Protein AF-A0A3B8K2M6-F1 (afdb_monomer)

Secondary structure (DSSP, 8-state):
-HHHHHHHHTTTT--EEEEESS-TTS---TTHHHHHHHHHHTT-EEEEEETTGGGTTTT--HHHHT-SEEEE-HHHH--

pLDDT: mean 92.72, std 5.92, range [68.38, 98.5]

Structure (mmCIF, N/CA/C/O backbone):
data_AF-A0A3B8K2M6-F1
#
_entry.id   AF-A0A3B8K2M6-F1
#
loop_
_atom_site.group_PDB
_atom_site.id
_atom_site.type_symbol
_atom_site.label_atom_id
_atom_site.label_alt_id
_atom_site.label_comp_id
_atom_site.label_asym_id
_atom_site.label_entity_id
_atom_site.label_seq_id
_atom_site.pdbx_PDB_ins_code
_atom_site.Cartn_x
_atom_site.Cartn_y
_atom_site.Cartn_z
_atom_site.occupancy
_atom_site.B_iso_or_equiv
_atom_site.auth_seq_id
_atom_site.auth_comp_id
_atom_site.auth_asym_id
_atom_site.auth_atom_id
_atom_site.pdbx_PDB_model_num
ATOM 1 N N . ASN A 1 1 ? 6.716 -4.227 14.907 1.00 76.31 1 ASN A N 1
ATOM 2 C CA . ASN A 1 1 ? 5.904 -3.958 16.109 1.00 76.31 1 ASN A CA 1
ATOM 3 C C . ASN A 1 1 ? 5.191 -2.626 15.964 1.00 76.31 1 ASN A C 1
ATOM 5 O O . ASN A 1 1 ? 3.978 -2.673 15.882 1.00 76.31 1 ASN A O 1
ATOM 9 N N . ASP A 1 2 ? 5.897 -1.526 15.676 1.00 93.19 2 ASP A N 1
ATOM 10 C CA . ASP A 1 2 ? 5.301 -0.185 15.475 1.00 93.19 2 ASP A CA 1
ATOM 11 C C . ASP A 1 2 ? 4.001 -0.130 14.638 1.00 93.19 2 ASP A C 1
ATOM 13 O O . ASP A 1 2 ? 2.997 0.392 15.111 1.00 93.19 2 ASP A O 1
ATOM 17 N N . LEU A 1 3 ? 3.967 -0.715 13.429 1.00 93.62 3 LEU A N 1
ATOM 18 C CA . LEU A 1 3 ? 2.747 -0.705 12.602 1.00 93.62 3 LEU A CA 1
ATOM 19 C C . LEU A 1 3 ? 1.559 -1.400 13.282 1.00 93.62 3 LEU A C 1
ATOM 21 O O . LEU A 1 3 ? 0.444 -0.898 13.212 1.00 93.62 3 LEU A O 1
ATOM 25 N N . ARG A 1 4 ? 1.790 -2.553 13.923 1.00 94.88 4 ARG A N 1
ATOM 26 C CA . ARG A 1 4 ? 0.727 -3.294 14.621 1.00 94.88 4 ARG A CA 1
ATOM 27 C C . ARG A 1 4 ? 0.200 -2.478 15.793 1.00 94.88 4 ARG A C 1
ATOM 29 O O . ARG A 1 4 ? -1.007 -2.375 15.957 1.00 94.88 4 ARG A O 1
ATOM 36 N N . ASP A 1 5 ? 1.104 -1.858 16.543 1.00 97.12 5 ASP A N 1
ATOM 37 C CA . ASP A 1 5 ? 0.758 -1.067 17.721 1.00 97.12 5 ASP 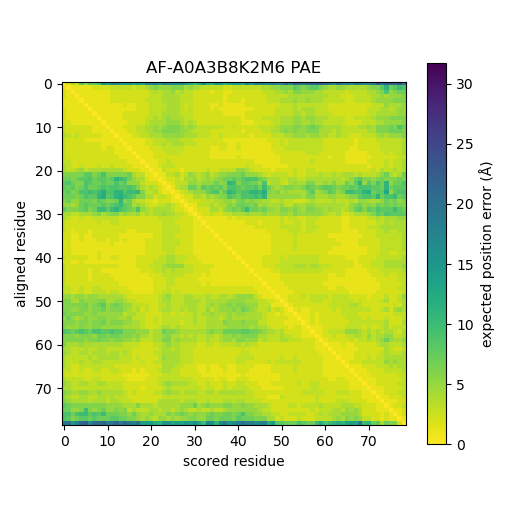A CA 1
ATOM 38 C C . ASP A 1 5 ? -0.069 0.168 17.327 1.00 97.12 5 ASP A C 1
ATOM 40 O O . ASP A 1 5 ? -1.103 0.450 17.934 1.00 97.12 5 ASP A O 1
ATOM 44 N N . LYS A 1 6 ? 0.319 0.864 16.250 1.00 97.12 6 LYS A N 1
ATOM 45 C CA . LYS A 1 6 ? -0.440 2.000 15.702 1.00 97.12 6 LYS A CA 1
ATOM 46 C C . LYS A 1 6 ? -1.786 1.576 15.133 1.00 97.12 6 LYS A C 1
ATOM 48 O O . LYS A 1 6 ? -2.792 2.217 15.414 1.00 97.12 6 LYS A O 1
ATOM 53 N N . ALA A 1 7 ? -1.815 0.506 14.346 1.00 97.19 7 ALA A N 1
ATOM 54 C CA . ALA A 1 7 ? -3.044 0.052 13.714 1.00 97.19 7 ALA A CA 1
ATOM 55 C C . ALA A 1 7 ? -4.063 -0.462 14.753 1.00 97.19 7 ALA A C 1
ATOM 57 O O . ALA A 1 7 ? -5.250 -0.199 14.602 1.00 97.19 7 ALA A O 1
ATOM 58 N N . ALA A 1 8 ? -3.605 -1.074 15.852 1.00 97.31 8 ALA A N 1
ATOM 59 C CA . ALA A 1 8 ? -4.456 -1.408 16.994 1.00 97.31 8 ALA A CA 1
ATOM 60 C C . ALA A 1 8 ? -4.934 -0.158 17.755 1.00 97.31 8 ALA A C 1
ATOM 62 O O . ALA A 1 8 ? -6.109 -0.055 18.094 1.00 97.31 8 ALA A O 1
ATOM 63 N N . THR A 1 9 ? -4.041 0.812 17.991 1.00 97.88 9 THR A N 1
ATOM 64 C CA . THR A 1 9 ? -4.371 2.073 18.687 1.00 97.88 9 THR A CA 1
ATOM 65 C C . THR A 1 9 ? -5.440 2.879 17.946 1.00 97.88 9 THR A C 1
ATOM 67 O O . THR A 1 9 ? -6.292 3.493 18.579 1.00 97.88 9 THR A O 1
ATOM 70 N N . HIS A 1 10 ? -5.412 2.861 16.613 1.00 97.25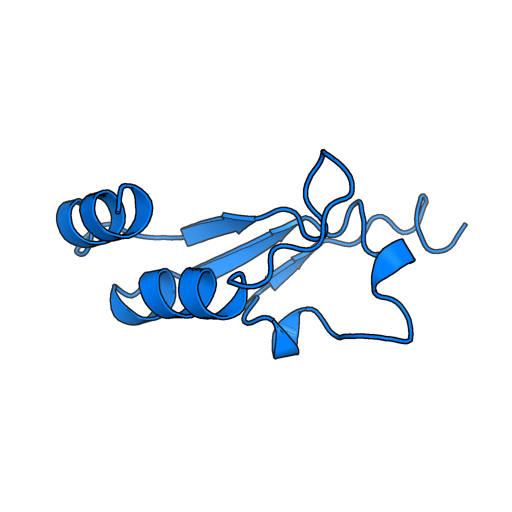 10 HIS A N 1
ATOM 71 C CA . HIS A 1 10 ? -6.314 3.635 15.760 1.00 97.25 10 HIS A CA 1
ATOM 72 C C . HIS A 1 10 ? -7.403 2.789 15.091 1.00 97.25 10 HIS A C 1
ATOM 74 O O . HIS A 1 10 ? -8.015 3.266 14.147 1.00 97.25 10 HIS A O 1
ATOM 80 N N . GLN A 1 11 ? -7.657 1.555 15.536 1.00 96.50 11 GLN A N 1
ATOM 81 C CA . GLN A 1 11 ? -8.520 0.604 14.819 1.00 96.50 11 GLN A CA 1
ATOM 82 C C . GLN A 1 11 ? -9.906 1.168 14.448 1.00 96.50 11 GLN A C 1
ATOM 84 O O . GLN A 1 11 ? -10.399 0.899 13.360 1.00 96.50 11 GLN A O 1
ATOM 89 N N . GLU A 1 12 ? -10.537 1.955 15.324 1.00 97.62 12 GLU A N 1
ATOM 90 C CA . GLU A 1 12 ? -11.872 2.526 15.066 1.00 97.62 12 GLU A CA 1
ATOM 91 C C . GLU A 1 12 ? -11.863 3.682 14.047 1.00 97.62 12 GLU A C 1
ATOM 93 O O . GLU A 1 12 ? -12.898 4.006 13.469 1.00 97.62 12 GLU A O 1
ATOM 98 N N . GLU A 1 13 ? -10.698 4.285 13.799 1.00 97.56 13 GLU A N 1
ATOM 99 C CA . GLU A 1 13 ? -10.511 5.456 12.931 1.00 97.56 13 GLU A CA 1
ATOM 100 C C . GLU A 1 13 ? -9.551 5.180 11.755 1.00 97.56 13 GLU A C 1
ATOM 102 O O . GLU A 1 13 ? -9.251 6.073 10.956 1.00 97.56 13 GLU A O 1
ATOM 107 N N . LEU A 1 14 ? -9.038 3.951 11.633 1.00 98.12 14 LEU A N 1
ATOM 108 C CA . LEU A 1 14 ? -8.027 3.584 10.648 1.00 98.12 14 LEU A CA 1
ATOM 109 C C . LEU A 1 14 ? -8.636 3.553 9.244 1.00 98.12 14 LEU A C 1
ATOM 111 O O . LEU A 1 14 ? -9.236 2.568 8.826 1.00 98.12 14 LEU A O 1
ATOM 115 N N . ALA A 1 15 ? -8.425 4.626 8.483 1.00 98.12 15 ALA A N 1
ATOM 116 C CA . ALA A 1 15 ? -8.906 4.712 7.109 1.00 98.12 15 ALA A CA 1
ATOM 117 C C . ALA A 1 15 ? -8.011 3.945 6.123 1.00 98.12 15 ALA A C 1
ATOM 119 O O . ALA A 1 15 ? -8.490 3.091 5.375 1.00 98.12 15 ALA A O 1
ATOM 120 N N . ALA A 1 16 ? -6.711 4.260 6.086 1.00 98.06 16 ALA A N 1
ATOM 121 C CA . ALA A 1 16 ? -5.809 3.677 5.101 1.00 98.06 16 ALA A CA 1
ATOM 122 C C . ALA A 1 16 ? -4.328 3.686 5.504 1.00 98.06 16 ALA A C 1
ATOM 124 O O . ALA A 1 16 ? -3.886 4.503 6.311 1.00 98.06 16 ALA A O 1
ATOM 125 N N . LEU A 1 17 ? -3.555 2.812 4.856 1.00 97.69 17 LEU A N 1
ATOM 126 C CA . LEU A 1 17 ? -2.096 2.849 4.791 1.00 97.69 17 LEU A CA 1
ATOM 127 C C . LEU A 1 17 ? -1.657 3.196 3.367 1.00 97.69 17 LEU A C 1
ATOM 129 O O . LEU A 1 17 ? -2.143 2.607 2.405 1.00 97.69 17 LEU A O 1
ATOM 133 N N . MET A 1 18 ? -0.690 4.103 3.240 1.00 97.44 18 MET A N 1
ATOM 134 C CA . MET A 1 18 ? -0.011 4.380 1.975 1.00 97.44 18 MET A CA 1
ATOM 135 C C . MET A 1 18 ? 1.358 3.701 1.966 1.00 97.44 18 MET A C 1
ATOM 137 O O . MET A 1 18 ? 2.175 3.946 2.854 1.00 97.44 18 MET A O 1
ATOM 141 N N . ILE A 1 19 ? 1.616 2.866 0.961 1.00 95.19 19 ILE A N 1
ATOM 142 C CA . ILE A 1 19 ? 2.910 2.208 0.752 1.00 95.19 19 ILE A CA 1
ATOM 143 C C . ILE A 1 19 ? 3.494 2.572 -0.611 1.00 95.19 19 ILE A C 1
ATOM 145 O O . ILE A 1 19 ? 2.761 2.795 -1.568 1.00 95.19 19 ILE A O 1
ATOM 149 N N . THR A 1 20 ? 4.818 2.554 -0.723 1.00 94.00 20 THR A N 1
ATOM 150 C CA . THR A 1 20 ? 5.523 2.574 -2.011 1.00 94.00 20 THR A CA 1
ATOM 151 C C . THR A 1 20 ? 6.217 1.229 -2.172 1.00 94.00 20 THR A C 1
ATOM 153 O O . THR A 1 20 ? 6.973 0.826 -1.284 1.00 94.00 20 THR A O 1
ATOM 156 N N . TYR A 1 21 ? 5.958 0.524 -3.274 1.00 91.25 21 TYR A N 1
ATOM 157 C CA . TYR A 1 21 ? 6.561 -0.784 -3.530 1.00 91.25 21 TYR A CA 1
ATOM 158 C C . TYR A 1 21 ? 7.091 -0.895 -4.972 1.00 91.25 21 TYR A C 1
ATOM 160 O O . TYR A 1 21 ? 6.322 -0.676 -5.909 1.00 91.25 21 TYR A O 1
ATOM 168 N N . PRO A 1 22 ? 8.377 -1.251 -5.175 1.00 86.88 22 PRO A N 1
ATOM 169 C CA . PRO A 1 22 ? 9.440 -1.361 -4.167 1.00 86.88 22 PRO A CA 1
ATOM 170 C C . PRO A 1 22 ? 9.651 -0.055 -3.394 1.00 86.88 22 PRO A C 1
ATOM 172 O O . PRO A 1 22 ? 9.259 1.017 -3.864 1.00 86.88 22 PRO A O 1
ATOM 175 N N . SER A 1 23 ? 10.257 -0.149 -2.209 1.00 84.44 23 SER A N 1
ATOM 176 C CA . SER A 1 23 ? 10.480 1.014 -1.341 1.00 84.44 23 SER A CA 1
ATOM 177 C C . SER A 1 23 ? 11.258 2.129 -2.054 1.00 84.44 23 SER A C 1
ATOM 179 O O . SER A 1 23 ? 11.918 1.909 -3.069 1.00 84.44 23 SER A O 1
ATOM 181 N N . THR A 1 24 ? 11.249 3.340 -1.499 1.00 78.38 24 THR A N 1
ATOM 182 C CA . THR A 1 24 ? 12.016 4.482 -2.038 1.00 78.38 24 THR A CA 1
ATOM 183 C C . THR A 1 24 ? 13.534 4.264 -2.038 1.00 78.38 24 THR A C 1
ATOM 185 O O . THR A 1 24 ? 14.247 4.963 -2.750 1.00 78.38 24 THR A O 1
ATOM 188 N N . HIS A 1 25 ? 14.023 3.260 -1.304 1.00 79.81 25 HIS A N 1
ATOM 189 C CA . HIS A 1 25 ? 15.416 2.806 -1.324 1.00 79.81 25 HIS A CA 1
ATOM 190 C C . HIS A 1 25 ? 15.693 1.740 -2.404 1.00 79.81 25 HIS A C 1
ATOM 192 O O . HIS A 1 25 ? 16.811 1.245 -2.498 1.00 79.81 25 HIS A O 1
ATOM 198 N N . GLY A 1 26 ? 14.691 1.355 -3.202 1.00 77.69 26 GLY A N 1
ATOM 199 C CA . GLY A 1 26 ? 14.813 0.346 -4.260 1.00 77.69 26 GLY A CA 1
ATOM 200 C C . GLY A 1 26 ? 14.785 -1.105 -3.769 1.00 77.69 26 GLY A C 1
ATOM 201 O O . GLY A 1 26 ? 15.103 -2.010 -4.534 1.00 77.69 26 GLY A O 1
ATOM 202 N N . VAL A 1 27 ? 14.411 -1.343 -2.508 1.00 83.50 27 VAL A N 1
ATOM 203 C CA . VAL A 1 27 ? 14.385 -2.684 -1.900 1.00 83.50 27 VAL A CA 1
ATOM 204 C C . VAL A 1 27 ? 12.967 -3.254 -1.906 1.00 83.50 27 VAL A C 1
ATOM 206 O O . VAL A 1 27 ? 12.012 -2.551 -1.546 1.00 83.50 27 VAL A O 1
ATOM 209 N N . PHE A 1 28 ? 12.845 -4.528 -2.293 1.00 86.25 28 PHE A N 1
ATOM 210 C CA . PHE A 1 28 ? 11.627 -5.325 -2.152 1.00 86.25 28 PHE A CA 1
ATOM 211 C C . PHE A 1 28 ? 11.466 -5.753 -0.692 1.00 86.25 28 PHE A C 1
ATOM 213 O O . PHE A 1 28 ? 12.251 -6.543 -0.180 1.00 86.25 28 PHE A O 1
ATOM 220 N N . GLU A 1 29 ? 10.448 -5.223 -0.021 1.00 85.81 29 GLU A N 1
ATOM 221 C CA . GLU A 1 29 ? 10.098 -5.641 1.337 1.00 85.81 29 GLU A CA 1
ATOM 222 C C . GLU A 1 29 ? 9.473 -7.045 1.305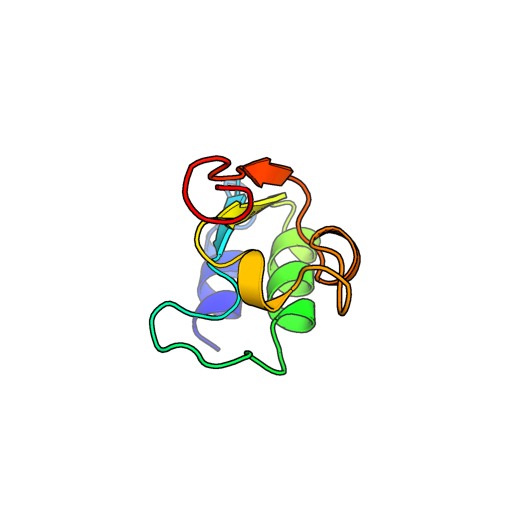 1.00 85.81 29 GLU A C 1
ATOM 224 O O . GLU A 1 29 ? 8.426 -7.246 0.681 1.00 85.81 29 GLU A O 1
ATOM 229 N N . GLU A 1 30 ? 10.103 -8.014 1.974 1.00 86.81 30 GLU A N 1
ATOM 230 C CA . GLU A 1 30 ? 9.643 -9.411 2.018 1.00 86.81 30 GLU A CA 1
ATOM 231 C C . GLU A 1 30 ? 8.294 -9.540 2.734 1.00 86.81 30 GLU A C 1
ATOM 233 O O . GLU A 1 30 ? 7.479 -10.405 2.411 1.00 86.81 30 GLU A O 1
ATOM 238 N N . ARG A 1 31 ? 8.025 -8.639 3.685 1.00 90.44 31 ARG A N 1
ATOM 239 C CA . ARG A 1 31 ? 6.844 -8.687 4.555 1.00 90.44 31 ARG A CA 1
ATOM 240 C C . ARG A 1 31 ? 5.712 -7.770 4.110 1.00 90.44 31 ARG A C 1
ATOM 242 O O . ARG A 1 31 ? 4.800 -7.492 4.886 1.00 90.44 31 ARG A O 1
ATOM 249 N N . VAL A 1 32 ? 5.731 -7.297 2.865 1.00 92.81 32 VAL A N 1
ATOM 250 C CA . VAL A 1 32 ? 4.720 -6.356 2.356 1.00 92.81 32 VAL A CA 1
ATOM 251 C C . VAL A 1 32 ? 3.291 -6.912 2.452 1.00 92.81 32 VAL A C 1
ATOM 253 O O . VAL A 1 32 ? 2.362 -6.175 2.775 1.00 92.81 32 VAL A O 1
ATOM 256 N N . ARG A 1 33 ? 3.112 -8.227 2.277 1.00 94.62 33 ARG A N 1
ATOM 257 C CA . ARG A 1 33 ? 1.809 -8.887 2.444 1.00 94.62 33 ARG A CA 1
ATOM 258 C C . ARG A 1 33 ? 1.346 -8.896 3.899 1.00 94.62 33 ARG A C 1
ATOM 260 O O . ARG A 1 33 ? 0.185 -8.592 4.152 1.00 94.62 33 ARG A O 1
ATOM 267 N N . ASP A 1 34 ? 2.245 -9.174 4.847 1.00 95.19 34 ASP A N 1
ATOM 268 C CA . ASP A 1 34 ? 1.939 -9.091 6.283 1.00 95.19 34 ASP A CA 1
ATOM 269 C C . ASP A 1 34 ? 1.498 -7.672 6.659 1.00 95.19 34 ASP A C 1
ATOM 271 O O . ASP A 1 34 ? 0.578 -7.492 7.452 1.00 95.19 34 ASP A O 1
ATOM 275 N N . ILE A 1 35 ? 2.166 -6.661 6.094 1.00 95.31 35 ILE A N 1
ATOM 276 C CA . ILE A 1 35 ? 1.846 -5.246 6.304 1.00 95.31 35 ILE A CA 1
ATOM 277 C C . ILE A 1 35 ? 0.423 -4.947 5.827 1.00 95.31 35 ILE A C 1
ATOM 279 O O . ILE A 1 35 ? -0.358 -4.388 6.595 1.00 95.31 35 ILE A O 1
ATOM 283 N N . CYS A 1 36 ? 0.066 -5.369 4.610 1.00 97.31 36 CYS A N 1
ATOM 284 C CA . CYS A 1 36 ? -1.288 -5.189 4.080 1.00 97.31 36 CYS A CA 1
ATOM 285 C C . CYS A 1 36 ? -2.327 -5.909 4.953 1.00 97.31 36 CYS A C 1
ATOM 287 O O . CYS A 1 36 ? -3.328 -5.315 5.341 1.00 97.31 36 CYS A O 1
ATOM 289 N N . GLN A 1 37 ? -2.040 -7.149 5.362 1.00 97.75 37 GLN A N 1
ATOM 290 C CA . GLN A 1 37 ? -2.927 -7.931 6.226 1.00 97.75 37 GLN A CA 1
ATOM 291 C C . GLN A 1 37 ? -3.171 -7.281 7.589 1.00 97.75 37 GLN A C 1
ATOM 293 O O . GLN A 1 37 ? -4.289 -7.346 8.089 1.00 97.75 37 GLN A O 1
ATOM 298 N N . ILE A 1 38 ? -2.161 -6.655 8.201 1.00 97.50 38 ILE A N 1
ATOM 299 C CA . ILE A 1 38 ? -2.332 -5.936 9.475 1.00 97.50 38 ILE A CA 1
ATOM 300 C C . ILE A 1 38 ? -3.342 -4.794 9.312 1.00 97.50 38 ILE A C 1
ATOM 302 O O . ILE A 1 38 ? -4.210 -4.620 10.163 1.00 97.50 38 ILE A O 1
ATOM 306 N N . VAL A 1 39 ? -3.243 -4.037 8.218 1.00 98.06 39 VAL A N 1
ATOM 307 C CA . VAL A 1 39 ? -4.147 -2.914 7.933 1.00 98.06 39 VAL A CA 1
ATOM 308 C C . VAL A 1 39 ? -5.563 -3.412 7.674 1.00 98.06 39 VAL A C 1
ATOM 310 O O . VAL A 1 39 ? -6.503 -2.918 8.294 1.00 98.06 39 VAL A O 1
ATOM 313 N N . HIS A 1 40 ? -5.710 -4.436 6.828 1.00 98.38 40 HIS A N 1
ATOM 314 C CA . HIS A 1 40 ? -7.006 -5.049 6.531 1.00 98.38 40 HIS A CA 1
ATOM 315 C C . HIS A 1 40 ? -7.660 -5.655 7.774 1.00 98.38 40 HIS A C 1
ATOM 317 O O . HIS A 1 40 ? -8.866 -5.520 7.961 1.00 98.38 40 HIS A O 1
ATOM 323 N N . HIS A 1 41 ? -6.877 -6.286 8.655 1.00 98.12 41 HIS A N 1
ATOM 324 C CA . HIS A 1 41 ? -7.373 -6.854 9.910 1.00 98.12 41 HIS A CA 1
ATOM 325 C C . HIS A 1 41 ? -7.986 -5.795 10.837 1.00 98.12 41 HIS A C 1
ATOM 327 O O . HIS A 1 41 ? -8.934 -6.090 11.561 1.00 98.12 41 HIS A O 1
ATOM 333 N N . HIS A 1 42 ? -7.481 -4.563 10.781 1.00 98.00 42 HIS A N 1
ATOM 334 C CA . HIS A 1 42 ? -7.984 -3.430 11.553 1.00 98.00 42 HIS A CA 1
ATOM 335 C C . HIS A 1 42 ? -8.936 -2.525 10.751 1.00 98.00 42 HIS A C 1
ATOM 337 O O . HIS A 1 42 ? -9.194 -1.401 11.160 1.00 98.00 42 HIS A O 1
ATOM 343 N N . GLY A 1 43 ? -9.484 -3.013 9.631 1.00 97.62 43 GLY A N 1
ATOM 344 C CA . GLY A 1 43 ? -10.549 -2.342 8.874 1.00 97.62 43 GLY A CA 1
ATOM 345 C C . GLY A 1 43 ? -10.091 -1.259 7.893 1.00 97.62 43 GLY A C 1
ATOM 346 O O . GLY A 1 43 ? -10.931 -0.689 7.197 1.00 97.62 43 GLY A O 1
ATOM 347 N N . GLY A 1 44 ? -8.786 -1.000 7.791 1.00 98.00 44 GLY A N 1
ATOM 348 C CA . GLY A 1 44 ? -8.232 -0.015 6.864 1.00 98.00 44 GLY A CA 1
ATOM 349 C C . GLY A 1 44 ? -8.090 -0.539 5.433 1.00 98.00 44 GLY A C 1
ATOM 350 O O . GLY A 1 44 ? -8.139 -1.742 5.177 1.00 98.00 44 GLY A O 1
ATOM 351 N N . GLN A 1 45 ? -7.865 0.377 4.492 1.00 98.50 45 GLN A N 1
ATOM 352 C CA . GLN A 1 45 ? -7.523 0.082 3.094 1.00 98.50 45 GLN A CA 1
ATOM 353 C C . GLN A 1 45 ? -6.032 0.324 2.812 1.00 98.50 45 GLN A C 1
ATOM 355 O O . GLN A 1 45 ? -5.366 1.100 3.494 1.00 98.50 45 GLN A O 1
ATOM 360 N N . VAL A 1 46 ? -5.488 -0.305 1.778 1.00 98.50 46 VAL A N 1
ATOM 361 C CA . VAL A 1 46 ? -4.093 -0.162 1.361 1.00 98.50 46 VAL A CA 1
ATOM 362 C C . VAL A 1 46 ? -4.026 0.562 0.022 1.00 98.50 46 VAL A C 1
ATOM 364 O O . VAL A 1 46 ? -4.408 0.038 -1.026 1.00 98.50 46 VAL A O 1
ATOM 367 N N . TYR A 1 47 ? -3.479 1.772 0.058 1.00 98.31 47 TYR A N 1
ATOM 368 C CA . TYR A 1 47 ? -3.106 2.542 -1.118 1.00 98.31 47 TYR A CA 1
ATOM 369 C C . TYR A 1 47 ? -1.644 2.262 -1.479 1.00 98.31 47 TYR A C 1
ATOM 371 O O . TYR A 1 47 ? -0.753 2.414 -0.641 1.00 98.31 47 TYR A O 1
ATOM 379 N N . MET A 1 48 ? -1.374 1.925 -2.738 1.00 96.75 48 MET A N 1
ATOM 380 C CA . MET A 1 48 ? -0.015 1.787 -3.256 1.00 96.75 48 MET A CA 1
ATOM 381 C C . MET A 1 48 ? 0.348 2.947 -4.188 1.00 96.75 48 MET A C 1
ATOM 383 O O . MET A 1 48 ? -0.296 3.200 -5.205 1.00 96.75 48 MET A O 1
ATOM 387 N N . ASP A 1 49 ? 1.443 3.623 -3.872 1.00 95.50 49 ASP A N 1
ATOM 388 C CA . ASP A 1 49 ? 2.140 4.508 -4.790 1.00 95.50 49 ASP A CA 1
ATOM 389 C C . ASP A 1 49 ? 2.846 3.673 -5.875 1.00 95.50 49 ASP A C 1
ATOM 391 O O . ASP A 1 49 ? 3.791 2.927 -5.598 1.00 95.50 49 ASP A O 1
ATOM 395 N N . GLY A 1 50 ? 2.367 3.789 -7.118 1.00 90.31 50 GLY A N 1
ATOM 396 C CA . GLY A 1 50 ? 2.900 3.093 -8.289 1.00 90.31 50 GLY A CA 1
ATOM 397 C C . GLY A 1 50 ? 4.017 3.838 -9.021 1.00 90.31 50 GLY A C 1
ATOM 398 O O . GLY A 1 50 ? 4.340 3.475 -10.152 1.00 90.31 50 GLY A O 1
ATOM 399 N N . ALA A 1 51 ? 4.653 4.844 -8.420 1.00 90.00 51 ALA A N 1
ATOM 400 C CA . ALA A 1 51 ? 5.766 5.560 -9.040 1.00 90.00 51 ALA A CA 1
ATOM 401 C C . ALA A 1 51 ? 6.977 4.666 -9.375 1.00 90.00 51 ALA A C 1
AT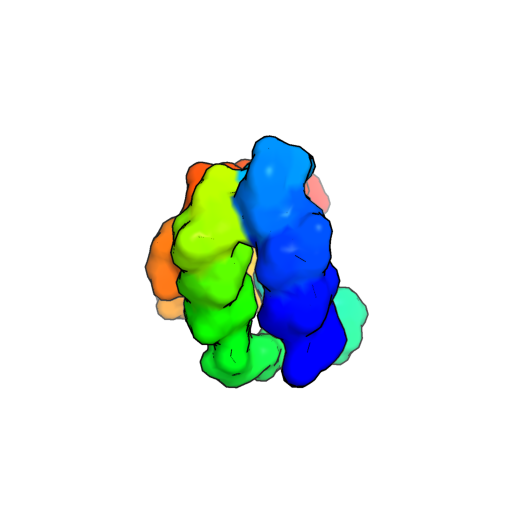OM 403 O O . ALA A 1 51 ? 7.792 5.061 -10.219 1.00 90.00 51 ALA A O 1
ATOM 404 N N . ASN A 1 52 ? 7.076 3.488 -8.739 1.00 88.94 52 ASN A N 1
ATOM 405 C CA . ASN A 1 52 ? 8.106 2.462 -8.946 1.00 88.94 52 ASN A CA 1
ATOM 406 C C . ASN A 1 52 ? 7.586 1.209 -9.682 1.00 88.94 52 ASN A C 1
ATOM 408 O O . ASN A 1 52 ? 8.240 0.164 -9.673 1.00 88.94 52 ASN A O 1
ATOM 412 N N . LEU A 1 53 ? 6.434 1.301 -10.358 1.00 90.00 53 LEU A N 1
ATOM 413 C CA . LEU A 1 53 ? 5.778 0.161 -11.012 1.00 90.00 53 LEU A CA 1
ATOM 414 C C . LEU A 1 53 ? 6.655 -0.528 -12.072 1.00 90.00 53 LEU A C 1
ATOM 416 O O . LEU A 1 53 ? 6.469 -1.714 -12.326 1.00 90.00 53 LEU A O 1
ATOM 420 N N . ASN A 1 54 ? 7.650 0.161 -12.643 1.00 89.50 54 ASN A N 1
ATOM 421 C CA . ASN A 1 54 ? 8.568 -0.421 -13.630 1.00 89.50 54 ASN A CA 1
ATOM 422 C C . ASN A 1 54 ? 9.329 -1.656 -13.109 1.00 89.50 54 ASN A C 1
ATOM 424 O O . ASN A 1 54 ? 9.692 -2.526 -13.888 1.00 89.50 54 ASN A O 1
ATOM 428 N N . ALA A 1 55 ? 9.532 -1.763 -11.792 1.00 89.00 55 ALA A N 1
ATOM 429 C CA . ALA A 1 55 ? 10.148 -2.935 -11.168 1.00 89.00 55 ALA A CA 1
ATOM 430 C C . ALA A 1 55 ? 9.176 -4.119 -10.975 1.00 89.00 55 ALA A C 1
ATOM 432 O O . ALA A 1 55 ? 9.603 -5.205 -10.591 1.00 89.00 55 ALA A O 1
ATOM 433 N N . LEU A 1 56 ? 7.875 -3.911 -11.200 1.00 88.50 56 LEU A N 1
ATOM 434 C CA . LEU A 1 56 ? 6.814 -4.900 -10.982 1.00 88.50 56 LEU A CA 1
ATOM 435 C C . LEU A 1 56 ? 6.195 -5.414 -12.286 1.00 88.50 56 LEU A C 1
ATOM 437 O O . LEU A 1 56 ? 5.712 -6.547 -12.319 1.00 88.50 56 LEU A O 1
ATOM 441 N N . VAL A 1 57 ? 6.200 -4.608 -13.355 1.00 90.25 57 VAL A N 1
ATOM 442 C CA . VAL A 1 57 ? 5.610 -4.968 -14.656 1.00 90.25 57 VAL A CA 1
ATOM 443 C C . VAL A 1 57 ? 6.155 -6.319 -15.138 1.00 90.25 57 VAL A C 1
ATOM 445 O O . VAL A 1 57 ? 7.356 -6.502 -15.300 1.00 90.25 57 VAL A O 1
ATOM 448 N N . GLY A 1 58 ? 5.251 -7.278 -15.364 1.00 90.56 58 GLY A N 1
ATOM 449 C CA . GLY A 1 58 ? 5.583 -8.630 -15.831 1.00 90.56 58 GLY A CA 1
ATOM 450 C C . GLY A 1 58 ? 6.044 -9.614 -14.747 1.00 90.56 58 GLY A C 1
ATOM 451 O O . GLY A 1 58 ? 6.211 -10.790 -15.057 1.00 90.56 58 GLY A O 1
ATOM 452 N N . ILE A 1 59 ? 6.211 -9.170 -13.496 1.00 90.94 59 ILE A N 1
ATOM 453 C CA . ILE A 1 59 ? 6.695 -10.000 -12.378 1.00 90.94 59 ILE A CA 1
ATOM 454 C C . ILE A 1 59 ? 5.613 -10.178 -11.307 1.00 90.94 59 ILE A C 1
ATOM 456 O O . ILE A 1 59 ? 5.373 -11.293 -10.853 1.00 90.94 59 ILE A O 1
ATOM 460 N N . CYS A 1 60 ? 4.957 -9.092 -10.892 1.00 89.88 60 CYS A N 1
ATOM 461 C CA . CYS A 1 60 ? 3.963 -9.110 -9.820 1.00 89.88 60 CYS A CA 1
ATOM 462 C C . CYS A 1 60 ? 2.916 -8.010 -10.021 1.00 89.88 60 CYS A C 1
ATOM 464 O O . CYS A 1 60 ? 3.213 -6.942 -10.562 1.00 89.88 60 CYS A O 1
ATOM 466 N N . ARG A 1 61 ? 1.677 -8.253 -9.581 1.00 92.19 61 ARG A N 1
ATOM 467 C CA . ARG A 1 61 ? 0.593 -7.263 -9.639 1.00 92.19 61 ARG A CA 1
ATOM 468 C C . ARG A 1 61 ? 0.355 -6.628 -8.261 1.00 92.19 61 ARG A C 1
ATOM 470 O O . ARG A 1 61 ? 0.308 -7.363 -7.279 1.00 92.19 61 ARG A O 1
ATOM 477 N N . PRO A 1 62 ? 0.091 -5.309 -8.163 1.00 93.12 62 PRO A N 1
ATOM 478 C CA . PRO A 1 62 ? -0.214 -4.640 -6.887 1.00 93.12 62 PRO A CA 1
ATOM 479 C C . PRO A 1 62 ? -1.306 -5.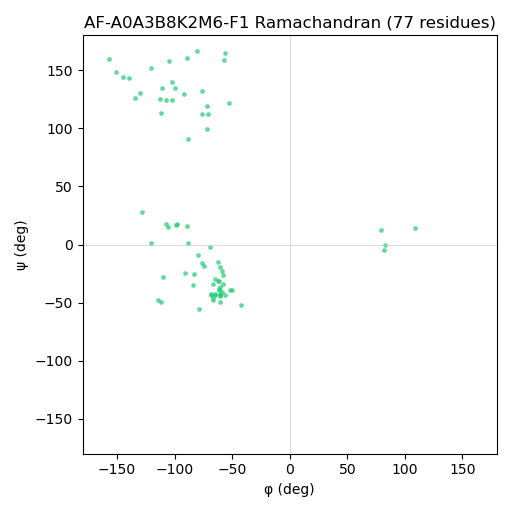328 -6.052 1.00 93.12 62 PRO A C 1
ATOM 481 O O . PRO A 1 62 ? -1.167 -5.485 -4.842 1.00 93.12 62 PRO A O 1
ATOM 484 N N . ALA A 1 63 ? -2.357 -5.830 -6.705 1.00 93.81 63 ALA A N 1
ATOM 485 C CA . ALA A 1 63 ? -3.426 -6.569 -6.033 1.00 93.81 63 ALA A CA 1
ATOM 486 C C . ALA A 1 63 ? -2.937 -7.874 -5.365 1.00 93.81 63 ALA A C 1
ATOM 488 O O . ALA A 1 63 ? -3.443 -8.261 -4.319 1.00 93.81 63 ALA A O 1
ATOM 489 N N . GLU A 1 64 ? -1.918 -8.543 -5.916 1.00 93.00 64 GLU A N 1
ATOM 490 C CA . GLU A 1 64 ? -1.325 -9.762 -5.331 1.00 93.00 64 GLU A CA 1
ATOM 491 C C . GLU A 1 64 ? -0.417 -9.466 -4.131 1.00 93.00 64 GLU A C 1
ATOM 493 O O . GLU A 1 64 ? -0.040 -10.378 -3.387 1.00 93.00 64 GLU A O 1
ATOM 498 N N . ILE A 1 65 ? -0.019 -8.206 -3.968 1.00 92.62 65 ILE A N 1
ATOM 499 C CA . ILE A 1 65 ? 0.722 -7.704 -2.809 1.00 92.62 65 ILE A CA 1
ATOM 500 C C . ILE A 1 65 ? -0.248 -7.370 -1.662 1.00 92.62 65 ILE A C 1
ATOM 502 O O . ILE A 1 65 ? 0.142 -7.455 -0.500 1.00 92.62 65 ILE A O 1
ATOM 506 N N . GLY A 1 66 ? -1.512 -7.075 -1.985 1.00 95.94 66 GLY A N 1
ATOM 507 C CA . GLY A 1 66 ? -2.552 -6.678 -1.033 1.00 95.94 66 GLY A CA 1
ATOM 508 C C . GLY A 1 66 ? -2.949 -5.204 -1.127 1.00 95.94 66 GLY A C 1
ATOM 509 O O . GLY A 1 66 ? -3.584 -4.702 -0.208 1.00 95.94 66 GLY A O 1
ATOM 510 N N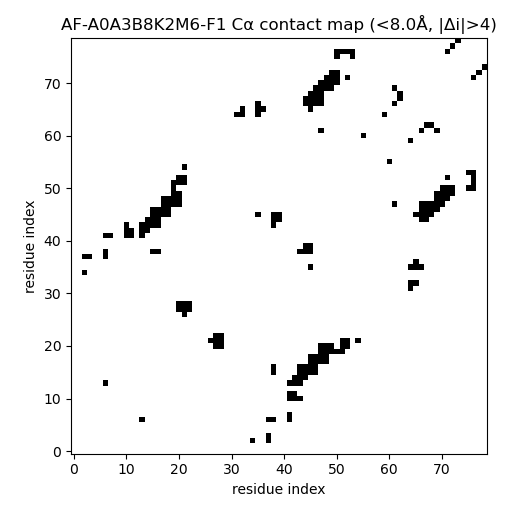 . ALA A 1 67 ? -2.573 -4.503 -2.203 1.00 96.94 67 ALA A N 1
ATOM 511 C CA . ALA A 1 67 ? -3.046 -3.145 -2.450 1.00 96.94 67 ALA A CA 1
ATOM 512 C C . ALA A 1 67 ? -4.492 -3.154 -2.968 1.00 96.94 67 ALA A C 1
ATOM 514 O O . ALA A 1 67 ? -4.800 -3.869 -3.924 1.00 96.94 67 ALA A O 1
ATOM 515 N N . ASP A 1 68 ? -5.344 -2.312 -2.386 1.00 98.12 68 ASP A N 1
ATOM 516 C CA . ASP A 1 68 ? -6.739 -2.131 -2.805 1.00 98.12 68 ASP A CA 1
ATOM 517 C C .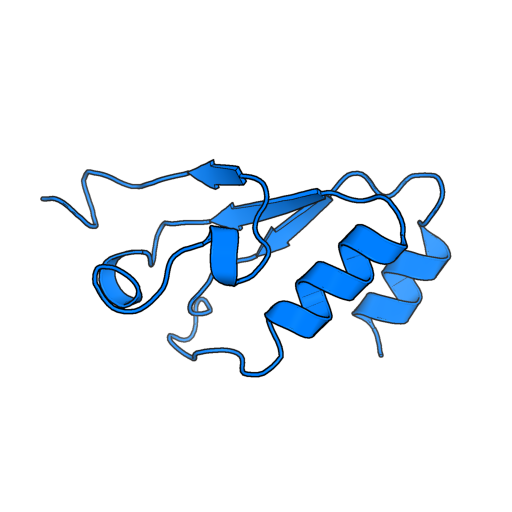 ASP A 1 68 ? -6.846 -1.135 -3.966 1.00 98.12 68 ASP A C 1
ATOM 519 O O . ASP A 1 68 ? -7.663 -1.285 -4.875 1.00 98.12 68 ASP A O 1
ATOM 523 N N . VAL A 1 69 ? -5.981 -0.117 -3.965 1.00 97.69 69 VAL A N 1
ATOM 524 C CA . VAL A 1 69 ? -5.917 0.907 -5.010 1.00 97.69 69 VAL A CA 1
ATOM 525 C C . VAL A 1 69 ? -4.475 1.338 -5.246 1.00 97.69 69 VAL A C 1
ATOM 527 O O . VAL A 1 69 ? -3.674 1.425 -4.317 1.00 97.69 69 VAL A O 1
ATOM 530 N N . ALA A 1 70 ? -4.138 1.634 -6.499 1.00 95.75 70 ALA A N 1
ATOM 531 C CA . ALA A 1 70 ? -2.851 2.208 -6.856 1.00 95.75 70 ALA A CA 1
ATOM 532 C C . ALA A 1 70 ? -3.019 3.284 -7.924 1.00 95.75 70 ALA A C 1
ATOM 534 O O . ALA A 1 70 ? -3.827 3.135 -8.843 1.00 95.75 70 ALA A O 1
ATOM 535 N N . HIS A 1 71 ? -2.224 4.346 -7.830 1.00 95.56 71 HIS A N 1
ATOM 536 C CA . HIS A 1 71 ? -2.034 5.239 -8.969 1.00 95.56 71 HIS A CA 1
ATOM 537 C C . HIS A 1 71 ? -0.858 4.758 -9.825 1.00 95.56 71 HIS A C 1
ATOM 539 O O . HIS A 1 71 ? -0.0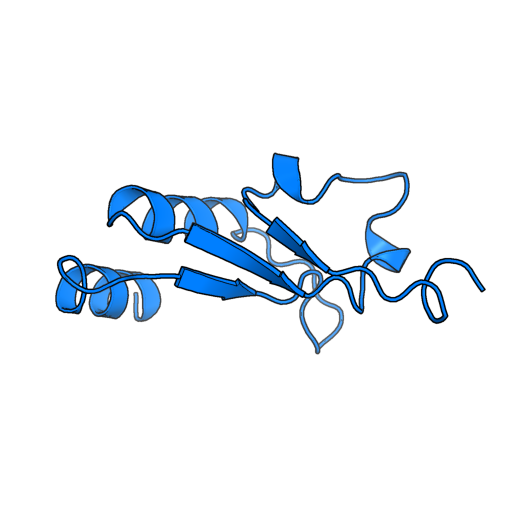03 4.009 -9.356 1.00 95.56 71 HIS A O 1
ATOM 545 N N . ILE A 1 72 ? -0.804 5.203 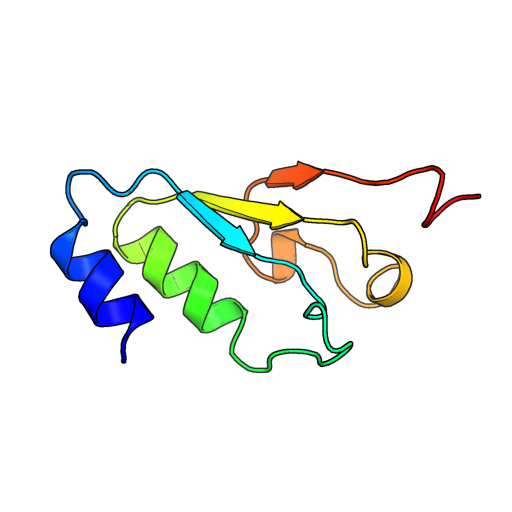-11.082 1.00 94.06 72 ILE A N 1
ATOM 546 C CA . ILE A 1 72 ? 0.257 4.841 -12.027 1.00 94.06 72 ILE A CA 1
ATOM 547 C C . ILE A 1 72 ? 0.815 6.103 -12.685 1.00 94.06 72 ILE A C 1
ATOM 549 O O . ILE A 1 72 ? 0.066 6.907 -13.243 1.00 94.06 72 ILE A O 1
ATOM 553 N N . ASN A 1 73 ? 2.142 6.247 -12.695 1.00 92.25 73 ASN A N 1
ATOM 554 C CA . ASN A 1 73 ? 2.827 7.297 -13.448 1.00 92.25 73 ASN A CA 1
ATOM 555 C C . ASN A 1 73 ? 3.119 6.825 -14.876 1.00 92.25 73 ASN A C 1
ATOM 557 O O . ASN A 1 73 ? 4.187 6.276 -15.155 1.00 92.25 73 ASN A O 1
ATOM 561 N N . LEU A 1 74 ? 2.193 7.088 -15.802 1.00 92.62 74 LEU A N 1
ATOM 562 C CA . LEU A 1 74 ? 2.363 6.717 -17.215 1.00 92.62 74 LEU A CA 1
ATOM 563 C C . LEU A 1 74 ? 3.651 7.293 -17.824 1.00 92.62 74 LEU A C 1
ATOM 565 O O . LEU A 1 74 ? 4.411 6.563 -18.444 1.00 92.62 74 LEU A O 1
ATOM 569 N N . HIS A 1 75 ? 3.955 8.562 -17.540 1.00 91.12 75 HIS A N 1
ATOM 570 C CA . HIS A 1 75 ? 5.156 9.262 -18.015 1.00 91.12 75 HIS A CA 1
ATOM 571 C C . HIS A 1 75 ? 6.480 8.768 -17.396 1.00 91.12 75 HIS A C 1
ATOM 573 O O . HIS A 1 75 ? 7.535 9.306 -17.718 1.00 91.12 75 HIS A O 1
ATOM 579 N N . LYS A 1 76 ? 6.439 7.801 -16.469 1.00 88.88 76 LYS A N 1
ATOM 580 C CA . LYS A 1 76 ? 7.635 7.185 -15.873 1.00 88.88 76 LYS A CA 1
ATOM 581 C C . LYS A 1 76 ? 7.788 5.728 -16.292 1.00 88.88 76 LYS A C 1
ATOM 583 O O . LYS A 1 76 ? 8.877 5.318 -16.659 1.00 88.88 76 LYS A O 1
ATOM 588 N N . THR A 1 77 ? 6.723 4.936 -16.176 1.00 87.56 77 THR A N 1
ATOM 589 C CA . THR A 1 77 ? 6.780 3.479 -16.392 1.00 87.56 77 THR A CA 1
ATOM 590 C C . THR A 1 77 ? 6.482 3.073 -17.834 1.00 87.56 77 THR A C 1
ATOM 592 O O . THR A 1 77 ? 6.912 2.010 -18.263 1.00 87.56 77 THR A O 1
ATOM 595 N N . PHE A 1 78 ? 5.752 3.900 -18.580 1.00 87.44 78 PHE A N 1
ATOM 596 C CA . PHE A 1 78 ? 5.240 3.564 -19.911 1.00 87.44 78 PHE A CA 1
ATOM 597 C C . PHE A 1 78 ? 5.596 4.633 -20.957 1.00 87.44 78 PHE A C 1
ATOM 599 O O . PHE A 1 78 ? 4.844 4.828 -21.912 1.00 87.44 78 PHE A O 1
ATOM 606 N N . ALA A 1 79 ? 6.706 5.345 -20.743 1.00 68.38 79 ALA A N 1
ATOM 607 C CA . ALA A 1 79 ? 7.239 6.378 -21.629 1.00 68.38 79 ALA A CA 1
ATOM 608 C C . ALA A 1 79 ? 8.523 5.913 -22.319 1.00 68.38 79 ALA A C 1
ATOM 610 O O . ALA A 1 79 ? 9.272 5.132 -21.689 1.00 68.38 79 ALA A O 1
#

Solvent-accessible surface area (backbone atoms only — not comparable to full-atom values): 4621 Å² total; per-residue (Å²): 108,69,69,60,55,50,44,62,75,36,33,96,74,38,63,66,46,82,45,51,54,44,34,98,85,71,47,77,65,89,57,49,46,60,53,32,49,54,39,49,74,33,69,20,44,32,38,29,46,28,81,40,39,66,83,26,70,96,76,58,54,63,63,81,46,48,35,76,43,69,56,74,46,55,86,70,62,73,101

Nearest PDB structures (foldseek):
  4lhc-assembly1_A  TM=9.998E-01  e=1.016E-08  Synechocystis sp. PCC 6803 substr. Kazusa
  4lhd-assembly1_B  TM=9.982E-01  e=1.086E-08  Synechocystis sp. PCC 6803 substr. Kazusa
  4lhc-assembly1_B  TM=9.985E-01  e=1.240E-08  Synechocystis sp. PCC 6803 substr. Kazusa
  4lhd-assembly1_A  TM=9.984E-01  e=2.251E-08  Synechocystis sp. PCC 6803 substr. Kazusa
  4lgl-assembly1_A  TM=9.921E-01  e=2.570E-08  Synechocystis sp. PCC 6803 substr. Kazusa

Foldseek 3Di:
DVLLVVLVVCLVPAAEDEAEPPHPVNDHDPCLLVSLVSSVVSPYAYEYEALVVLVVVPPHDPVRSNHPYYDHDCVRNVD

Sequence (79 aa):
NDLRDKAATHQEELAALMITYPSTHGVFEERVRDICQIVHHHGGQVYMDGANLNALVGICRPAEIGADVAHINLHKTFA

Mean predicted aligned error: 3.29 Å

Radius of gyration: 13.13 Å; Cα contacts (8 Å, |Δi|>4): 112; chains: 1; bounding box: 27×19×40 Å